Protein AF-A5PAU7-F1 (afdb_monomer)

Foldseek 3Di:
DECEAEEEEEEEAAEYEDAHYAYEYEHEHDCAAHEAEDHAYAYEAEYADCNRYDYYYDPHYNYHHDYPPPDDDDDDPPPPPPPDD

Sequence (85 aa):
MFGGAGNDTLYGHDAIYGEEGDDTLFVEQSYYTGTISGGDGNDRIVIRSTRGVSSIFGKDGADVIRGNTGSETGRRAVHRNNCGS

Structure (mmCIF, N/CA/C/O backbone):
data_AF-A5PAU7-F1
#
_entry.id   AF-A5PAU7-F1
#
loop_
_atom_site.group_PDB
_atom_site.id
_atom_site.type_symbol
_atom_site.label_atom_id
_atom_site.label_alt_id
_atom_site.label_comp_id
_atom_site.label_asym_id
_atom_site.label_entity_id
_atom_site.label_seq_id
_atom_site.pdbx_PDB_ins_code
_atom_site.Cartn_x
_atom_site.Cartn_y
_atom_site.Cartn_z
_atom_site.occupancy
_atom_site.B_iso_or_equiv
_atom_site.auth_seq_id
_atom_site.auth_comp_id
_atom_site.auth_asym_id
_atom_site.auth_atom_id
_atom_site.pdbx_PDB_model_num
ATOM 1 N N . MET A 1 1 ? 1.053 9.171 -1.200 1.00 88.62 1 MET A N 1
ATOM 2 C CA . MET A 1 1 ? -0.386 9.432 -1.002 1.00 88.62 1 MET A CA 1
ATOM 3 C C . MET A 1 1 ? -0.783 8.826 0.329 1.00 88.62 1 MET A C 1
ATOM 5 O O . MET A 1 1 ? -0.256 7.764 0.633 1.00 88.62 1 MET A O 1
ATOM 9 N N . PHE A 1 2 ? -1.629 9.509 1.094 1.00 93.12 2 PHE A N 1
ATOM 10 C CA . PHE A 1 2 ? -2.074 9.107 2.431 1.00 93.12 2 PHE A CA 1
ATOM 11 C C . PHE A 1 2 ? -3.610 9.108 2.443 1.00 93.12 2 PHE A C 1
ATOM 13 O O . PHE A 1 2 ? -4.177 10.034 1.853 1.00 93.12 2 PHE A O 1
ATOM 20 N N . GLY A 1 3 ? -4.242 8.078 3.013 1.00 93.88 3 GLY A N 1
ATOM 21 C CA . GLY A 1 3 ? -5.699 7.983 3.192 1.00 93.88 3 GLY A CA 1
ATOM 22 C C . GLY A 1 3 ? -6.152 8.814 4.381 1.00 93.88 3 GLY A C 1
ATOM 23 O O . GLY A 1 3 ? -6.893 9.785 4.215 1.00 93.88 3 GLY A O 1
ATOM 24 N N . GLY A 1 4 ? -5.540 8.552 5.533 1.00 95.56 4 GLY A N 1
ATOM 25 C CA . GLY A 1 4 ? -5.847 9.236 6.779 1.00 95.56 4 GLY A CA 1
ATOM 26 C C . GLY A 1 4 ? -6.592 8.307 7.723 1.00 95.56 4 GLY A C 1
ATOM 27 O O . GLY A 1 4 ? -6.328 7.114 7.776 1.00 95.56 4 GLY A O 1
ATOM 28 N N . ALA A 1 5 ? -7.491 8.874 8.523 1.00 96.12 5 ALA A N 1
ATOM 29 C CA . ALA A 1 5 ? -8.365 8.079 9.370 1.00 96.12 5 ALA A CA 1
ATOM 30 C C . ALA A 1 5 ? -9.669 7.747 8.636 1.00 96.12 5 ALA A C 1
ATOM 32 O O . ALA A 1 5 ? -10.311 8.639 8.073 1.00 96.12 5 ALA A O 1
ATOM 33 N N . GLY A 1 6 ? -10.122 6.505 8.774 1.00 97.00 6 GLY A N 1
ATOM 34 C CA . GLY A 1 6 ? -11.331 5.983 8.151 1.00 97.00 6 GLY A CA 1
ATOM 35 C C . GLY A 1 6 ? -11.016 4.976 7.050 1.00 97.00 6 GLY A C 1
ATOM 36 O O . GLY A 1 6 ? -9.875 4.713 6.728 1.00 97.00 6 GLY A O 1
ATOM 37 N N . ASN A 1 7 ? -12.064 4.382 6.482 1.00 98.12 7 ASN A N 1
ATOM 38 C CA . ASN A 1 7 ? -11.901 3.360 5.453 1.00 98.12 7 ASN A CA 1
ATOM 39 C C . ASN A 1 7 ? -11.782 4.030 4.080 1.00 98.12 7 ASN A C 1
ATOM 41 O O . ASN A 1 7 ? -12.795 4.446 3.499 1.00 98.12 7 ASN A O 1
ATOM 45 N N . ASP A 1 8 ? -10.569 4.109 3.551 1.00 98.19 8 ASP A N 1
ATOM 46 C CA . ASP A 1 8 ? -10.266 4.817 2.319 1.00 98.19 8 ASP A CA 1
ATOM 47 C C . ASP A 1 8 ? -10.169 3.895 1.102 1.00 98.19 8 ASP A C 1
ATOM 49 O O . ASP A 1 8 ? -9.885 2.698 1.159 1.00 98.19 8 ASP A O 1
ATOM 53 N N . THR A 1 9 ? -10.412 4.474 -0.076 1.00 96.69 9 THR A N 1
ATOM 54 C CA . THR A 1 9 ? -10.106 3.820 -1.352 1.00 96.69 9 THR A CA 1
ATOM 55 C C . THR A 1 9 ? -9.091 4.648 -2.119 1.00 96.69 9 THR A C 1
ATOM 57 O O . THR A 1 9 ? -9.383 5.736 -2.614 1.00 96.69 9 THR A O 1
ATOM 60 N N . LEU A 1 10 ? -7.894 4.092 -2.251 1.00 94.06 10 LEU A N 1
ATOM 61 C CA . LEU A 1 10 ? -6.710 4.775 -2.745 1.00 94.06 10 LEU A CA 1
ATOM 62 C C . LEU A 1 10 ? -6.288 4.193 -4.093 1.00 94.06 10 LEU A C 1
ATOM 64 O O . LEU A 1 10 ? -6.127 2.984 -4.231 1.00 94.06 10 LEU A O 1
ATOM 68 N N . TYR A 1 11 ? -6.047 5.056 -5.078 1.00 91.3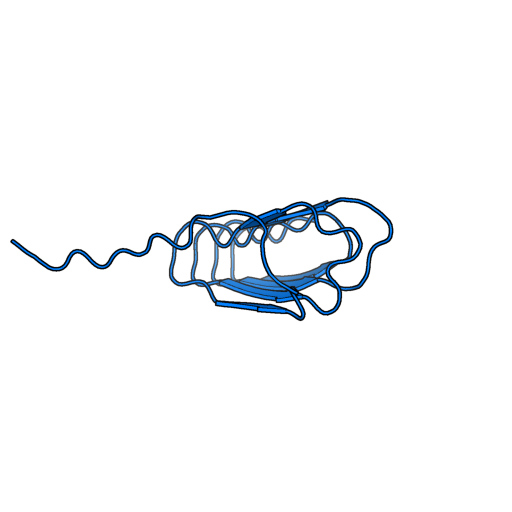8 11 TYR A N 1
ATOM 69 C CA . TYR A 1 11 ? -5.471 4.682 -6.371 1.00 91.38 11 TYR A CA 1
ATOM 70 C C . TYR A 1 11 ? -4.134 5.391 -6.554 1.00 91.38 11 TYR A C 1
ATOM 72 O O . TYR A 1 11 ? -4.071 6.619 -6.502 1.00 91.38 11 TYR A O 1
ATOM 80 N N . GLY A 1 12 ? -3.058 4.640 -6.768 1.00 85.69 12 GLY A N 1
ATOM 81 C CA . GLY A 1 12 ? -1.741 5.242 -6.941 1.00 85.69 12 GLY A CA 1
ATOM 82 C C . GLY A 1 12 ? -0.740 4.345 -7.651 1.00 85.69 12 GLY A C 1
ATOM 83 O O . GLY A 1 12 ? -0.984 3.169 -7.907 1.00 85.69 12 GLY A O 1
ATOM 84 N N . HIS A 1 13 ? 0.401 4.945 -7.976 1.00 78.62 13 HIS A N 1
ATOM 85 C CA . HIS A 1 13 ? 1.469 4.308 -8.747 1.00 78.62 13 HIS A CA 1
ATOM 86 C C . HIS A 1 13 ? 2.725 4.075 -7.891 1.00 78.62 13 HIS A C 1
ATOM 88 O O . HIS A 1 13 ? 3.349 3.027 -7.996 1.00 78.62 13 HIS A O 1
ATOM 94 N N . ASP A 1 14 ? 3.063 5.023 -7.010 1.00 79.75 14 ASP A N 1
ATOM 95 C CA . ASP A 1 14 ? 4.322 5.018 -6.255 1.00 79.75 14 ASP A CA 1
ATOM 96 C C . ASP A 1 14 ? 4.119 4.653 -4.781 1.00 79.75 14 ASP A C 1
ATOM 98 O O . ASP A 1 14 ? 3.958 3.490 -4.433 1.00 79.75 14 ASP A O 1
ATOM 102 N N . ALA A 1 15 ? 4.163 5.650 -3.891 1.00 87.50 15 ALA A N 1
ATOM 103 C CA . ALA A 1 15 ? 4.000 5.462 -2.462 1.00 87.50 15 ALA A CA 1
ATOM 104 C C . ALA A 1 15 ? 2.549 5.713 -2.039 1.00 87.50 15 ALA A C 1
ATOM 106 O O . ALA A 1 15 ? 2.011 6.808 -2.259 1.00 87.50 15 ALA A O 1
ATOM 107 N N . ILE A 1 16 ? 1.937 4.720 -1.398 1.00 91.00 16 ILE A N 1
ATOM 108 C CA . ILE A 1 16 ? 0.563 4.767 -0.888 1.00 91.00 16 ILE A CA 1
ATOM 109 C C . ILE A 1 16 ? 0.572 4.279 0.557 1.00 91.00 16 ILE A C 1
ATOM 111 O O . ILE A 1 16 ? 1.175 3.249 0.851 1.00 91.00 16 ILE A O 1
ATOM 115 N N . TYR A 1 17 ? -0.100 5.017 1.429 1.00 94.75 17 TYR A N 1
ATOM 116 C CA . TYR A 1 17 ? -0.302 4.698 2.835 1.00 94.75 17 TYR A CA 1
ATOM 117 C C . TYR A 1 17 ? -1.803 4.822 3.112 1.00 94.75 17 TYR A C 1
ATOM 119 O O . TYR A 1 17 ? -2.359 5.879 2.818 1.00 94.75 17 TYR A O 1
ATOM 127 N N . GLY A 1 18 ? -2.448 3.755 3.577 1.00 95.62 18 GLY A N 1
ATOM 128 C CA . GLY A 1 18 ? -3.849 3.782 4.006 1.00 95.62 18 GLY A CA 1
ATOM 129 C C . GLY A 1 18 ? -4.015 4.557 5.315 1.00 95.62 18 GLY A C 1
ATOM 130 O O . GLY A 1 18 ? -4.666 5.593 5.323 1.00 95.62 18 GLY A O 1
ATOM 131 N N . GLU A 1 19 ? -3.173 4.220 6.296 1.00 97.25 19 GLU A N 1
ATOM 132 C CA . GLU A 1 19 ? -3.134 4.782 7.657 1.00 97.25 19 GLU A CA 1
ATOM 133 C C . GLU A 1 19 ? -4.107 4.096 8.628 1.00 97.25 19 GLU A C 1
ATOM 135 O O . GLU A 1 19 ? -3.863 2.934 8.920 1.00 97.25 19 GLU A O 1
ATOM 140 N N . GLU A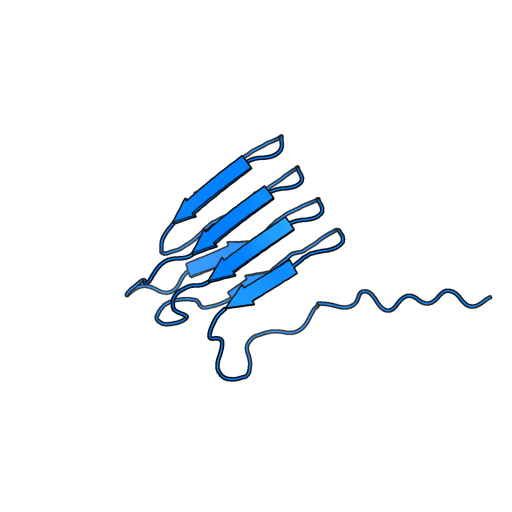 1 20 ? -5.088 4.764 9.231 1.00 97.56 20 GLU A N 1
ATOM 141 C CA . GLU A 1 20 ? -6.002 4.111 10.186 1.00 97.56 20 GLU A CA 1
ATOM 142 C C . GLU A 1 20 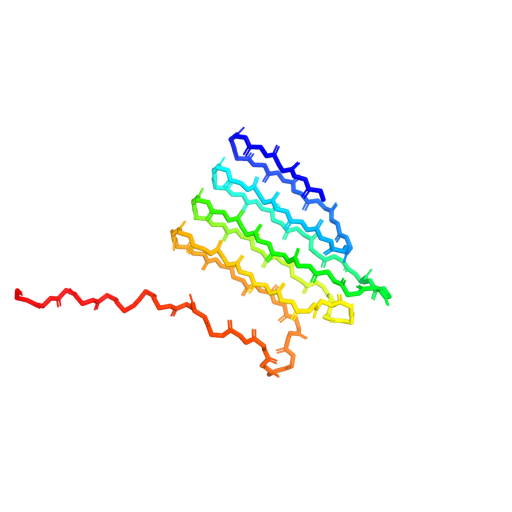? -7.321 3.760 9.493 1.00 97.56 20 GLU A C 1
ATOM 144 O O . GLU A 1 20 ? -8.060 4.668 9.130 1.00 97.56 20 GLU A O 1
ATOM 149 N N . GLY A 1 21 ? -7.704 2.487 9.443 1.00 97.56 21 GLY A N 1
ATOM 150 C CA . GLY A 1 21 ? -8.983 2.048 8.887 1.00 97.56 21 GLY A CA 1
ATOM 151 C C . GLY A 1 21 ? -8.857 0.791 8.036 1.00 97.56 21 GLY A C 1
ATOM 152 O O . GLY A 1 21 ? -7.769 0.312 7.759 1.00 97.56 21 GLY A O 1
ATOM 153 N N . ASP A 1 22 ? -9.995 0.221 7.633 1.00 98.00 22 ASP A N 1
ATOM 154 C CA . ASP A 1 22 ? -9.998 -0.898 6.685 1.00 98.00 22 ASP A CA 1
ATOM 155 C C . ASP A 1 22 ? -9.913 -0.341 5.249 1.00 98.00 22 ASP A C 1
ATOM 157 O O . ASP A 1 22 ? -10.940 -0.011 4.635 1.00 98.00 22 ASP A O 1
ATOM 161 N N . ASP A 1 23 ? -8.705 -0.241 4.697 1.00 97.94 23 ASP A N 1
ATOM 162 C CA . ASP A 1 23 ? -8.454 0.458 3.438 1.00 97.94 23 ASP A CA 1
ATOM 163 C C . ASP A 1 23 ? -8.456 -0.455 2.208 1.00 97.94 23 ASP A C 1
ATOM 165 O O . ASP A 1 23 ? -8.175 -1.655 2.243 1.00 97.94 23 ASP A O 1
ATOM 169 N N . THR A 1 24 ? -8.735 0.124 1.039 1.00 95.88 24 THR A N 1
ATOM 170 C CA . THR A 1 24 ? -8.548 -0.539 -0.258 1.00 95.88 24 THR A CA 1
ATOM 171 C C . THR A 1 24 ? -7.569 0.232 -1.135 1.00 95.88 24 THR A C 1
ATOM 173 O O . THR A 1 24 ? -7.868 1.315 -1.636 1.00 95.88 24 THR A O 1
ATOM 176 N N . LEU A 1 25 ? -6.405 -0.364 -1.390 1.00 93.12 25 LEU A N 1
ATOM 177 C CA . LEU A 1 25 ? -5.315 0.242 -2.148 1.00 93.12 25 LEU A CA 1
ATOM 178 C C . LEU A 1 25 ? -5.186 -0.425 -3.518 1.00 93.12 25 LEU A C 1
ATOM 180 O O . LEU A 1 25 ? -4.874 -1.610 -3.625 1.00 93.12 25 LEU A O 1
ATOM 184 N N . PHE A 1 26 ? -5.354 0.349 -4.583 1.00 91.12 26 PHE A 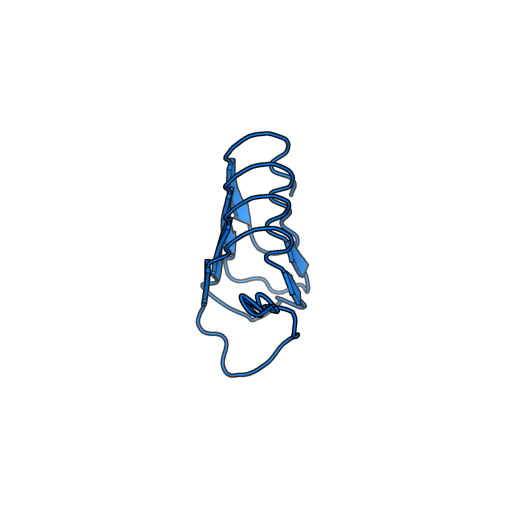N 1
ATOM 185 C CA . PHE A 1 26 ? -5.092 -0.059 -5.957 1.00 91.12 26 PHE A CA 1
ATOM 186 C C . PHE A 1 26 ? -3.760 0.519 -6.428 1.00 91.12 26 PHE A C 1
ATOM 188 O O . PHE A 1 26 ? -3.618 1.725 -6.632 1.00 91.12 26 PHE A O 1
ATOM 195 N N . VAL A 1 27 ? -2.793 -0.373 -6.624 1.00 85.38 27 VAL A N 1
ATOM 196 C CA . VAL A 1 27 ? -1.446 -0.049 -7.090 1.00 85.38 27 VAL A CA 1
ATOM 197 C C . VAL A 1 27 ? -1.354 -0.370 -8.576 1.00 85.38 27 VAL A C 1
ATOM 199 O O . VAL A 1 27 ? -1.386 -1.535 -8.995 1.00 85.38 27 VAL A O 1
ATOM 202 N N . GLU A 1 28 ? -1.280 0.675 -9.387 1.00 82.19 28 GLU A N 1
ATOM 203 C CA . GLU A 1 28 ? -1.087 0.567 -10.828 1.00 82.19 28 GLU A CA 1
ATOM 204 C C . GLU A 1 28 ? 0.401 0.597 -11.202 1.00 82.19 28 GLU A C 1
ATOM 206 O O . GLU A 1 28 ? 1.278 0.716 -10.353 1.00 82.19 28 GLU A O 1
ATOM 211 N N . GLN A 1 29 ? 0.707 0.428 -12.492 1.00 73.25 29 GLN A N 1
ATOM 212 C CA . GLN A 1 29 ? 2.089 0.420 -12.967 1.00 73.25 29 GLN A CA 1
ATOM 213 C C . GLN A 1 29 ? 2.792 1.733 -12.624 1.00 73.25 29 GLN A C 1
ATOM 215 O O . GLN A 1 29 ? 2.284 2.804 -12.959 1.00 73.25 29 GLN A O 1
ATOM 220 N N . SER A 1 30 ? 3.995 1.624 -12.061 1.00 66.50 30 SER A N 1
ATOM 221 C CA . SER A 1 30 ? 4.930 2.736 -11.976 1.00 66.50 30 SER A CA 1
ATOM 222 C C . SER A 1 30 ? 6.259 2.435 -12.664 1.00 66.50 30 SER A C 1
ATOM 224 O O . SER A 1 30 ? 6.643 1.291 -12.911 1.00 66.50 30 SER A O 1
ATOM 226 N N . TYR A 1 31 ? 6.953 3.504 -13.029 1.00 65.31 31 TYR A N 1
ATOM 227 C CA . TYR A 1 31 ? 8.348 3.479 -13.450 1.00 65.31 31 TYR A CA 1
ATOM 228 C C . TYR A 1 31 ? 9.302 3.768 -12.282 1.00 65.31 31 TYR A C 1
ATOM 230 O O . TYR A 1 31 ? 10.503 3.535 -12.413 1.00 65.31 31 TYR A O 1
ATOM 238 N N . TYR A 1 32 ? 8.777 4.248 -11.153 1.00 65.31 32 TYR A N 1
ATOM 239 C CA . TYR A 1 32 ? 9.530 4.639 -9.969 1.00 65.31 32 TYR A CA 1
ATOM 240 C C . TYR A 1 32 ? 9.243 3.703 -8.809 1.00 65.31 32 TYR A C 1
ATOM 242 O O . TYR A 1 32 ? 8.148 3.176 -8.686 1.00 65.31 32 TYR A O 1
ATOM 250 N N . THR A 1 33 ? 10.259 3.511 -7.971 1.00 67.12 33 THR A N 1
ATOM 251 C CA . THR A 1 33 ? 10.226 2.687 -6.764 1.00 67.12 33 THR A CA 1
ATOM 252 C C . THR A 1 33 ? 9.437 3.350 -5.636 1.00 67.12 33 THR A C 1
ATOM 254 O O . THR A 1 33 ? 9.876 4.385 -5.132 1.00 67.12 33 THR A O 1
ATOM 257 N N . GLY A 1 34 ? 8.331 2.744 -5.198 1.00 75.06 34 GLY A N 1
ATOM 258 C CA . GLY A 1 34 ? 7.504 3.224 -4.082 1.00 75.06 34 GLY A CA 1
ATOM 259 C C . GLY A 1 34 ? 7.244 2.185 -2.983 1.00 75.06 34 GLY A C 1
ATOM 260 O O . GLY A 1 34 ? 7.414 0.980 -3.191 1.00 75.06 34 GLY A O 1
ATOM 261 N N . THR A 1 35 ? 6.843 2.670 -1.802 1.00 85.38 35 THR A N 1
ATOM 262 C CA . THR A 1 35 ? 6.389 1.845 -0.667 1.00 85.38 35 THR A CA 1
ATOM 263 C C . THR A 1 35 ? 4.872 1.875 -0.580 1.00 85.38 35 THR A C 1
ATOM 265 O O . THR A 1 35 ? 4.280 2.951 -0.519 1.00 85.38 35 THR A O 1
ATOM 268 N N . ILE A 1 36 ? 4.262 0.699 -0.499 1.00 88.38 36 ILE A N 1
ATOM 269 C CA . ILE A 1 36 ? 2.830 0.533 -0.269 1.00 88.38 36 ILE A CA 1
ATOM 270 C C . ILE A 1 36 ? 2.624 0.046 1.165 1.00 88.38 36 ILE A C 1
ATOM 272 O O . ILE A 1 36 ? 3.267 -0.916 1.583 1.00 88.38 36 ILE A O 1
ATOM 276 N N . SER A 1 37 ? 1.747 0.701 1.914 1.00 92.31 37 SER A N 1
ATOM 277 C CA . SER A 1 37 ? 1.370 0.336 3.278 1.00 92.31 37 SER A CA 1
ATOM 278 C C . SER A 1 37 ? -0.143 0.406 3.413 1.00 92.31 37 SER A C 1
ATOM 280 O O . SER A 1 37 ? -0.700 1.451 3.097 1.00 92.31 37 SER A O 1
ATOM 282 N N . GLY A 1 38 ? -0.764 -0.654 3.923 1.00 92.06 38 GLY A N 1
ATOM 283 C CA . GLY A 1 38 ? -2.141 -0.635 4.411 1.00 92.06 38 GLY A CA 1
ATOM 284 C C . GLY A 1 38 ? -2.227 0.280 5.628 1.00 92.06 38 GLY A C 1
ATOM 285 O O . GLY A 1 38 ? -2.445 1.473 5.469 1.00 92.06 38 GLY A O 1
ATOM 286 N N . GLY A 1 39 ? -1.761 -0.181 6.781 1.00 95.25 39 GLY A N 1
ATOM 287 C CA . GLY A 1 39 ? -1.850 0.610 8.000 1.00 95.25 39 GLY A CA 1
ATOM 288 C C . GLY A 1 39 ? -2.403 -0.216 9.145 1.00 95.25 39 GLY A C 1
ATOM 289 O O . GLY A 1 39 ? -2.087 -1.396 9.264 1.00 95.25 39 GLY A O 1
ATOM 290 N N . ASP A 1 40 ? -3.160 0.427 10.015 1.00 96.38 40 ASP A N 1
ATOM 291 C CA . ASP A 1 40 ? -3.897 -0.257 11.065 1.00 96.38 40 ASP A CA 1
ATOM 292 C C . ASP A 1 40 ? -5.294 -0.571 10.523 1.00 96.38 40 ASP A C 1
ATOM 294 O O . ASP A 1 40 ? -6.051 0.350 10.240 1.00 96.38 40 ASP A O 1
ATOM 298 N N . GLY A 1 41 ? -5.668 -1.845 10.433 1.00 95.69 41 GLY A N 1
ATOM 299 C CA . GLY A 1 41 ? -6.953 -2.268 9.881 1.00 95.69 41 GLY A CA 1
ATOM 300 C C . GLY A 1 41 ? -6.836 -3.514 9.011 1.00 95.69 41 GLY A C 1
ATOM 301 O O . GLY A 1 41 ? -5.783 -4.122 8.867 1.00 95.69 41 GLY A O 1
ATOM 302 N N . ASN A 1 42 ? -7.957 -3.984 8.477 1.00 95.94 42 ASN A N 1
ATOM 303 C CA . ASN A 1 42 ? -7.985 -5.142 7.588 1.00 95.94 42 ASN A CA 1
ATOM 304 C C . ASN A 1 42 ? -7.938 -4.669 6.138 1.00 95.94 42 ASN A C 1
ATOM 306 O O . ASN A 1 42 ? -8.976 -4.482 5.493 1.00 95.94 42 ASN A O 1
ATOM 310 N N . ASP A 1 43 ? -6.728 -4.521 5.610 1.00 95.94 43 ASP A N 1
ATOM 311 C CA . ASP A 1 43 ? -6.541 -3.832 4.342 1.00 95.94 43 ASP A CA 1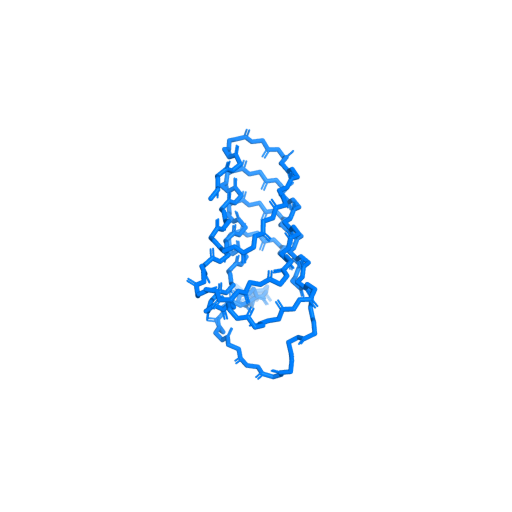
ATOM 312 C C . ASP A 1 43 ? -6.626 -4.755 3.130 1.00 95.94 43 ASP A C 1
ATOM 314 O O . ASP A 1 43 ? -6.243 -5.932 3.137 1.00 95.94 43 ASP A O 1
ATOM 318 N N . ARG A 1 44 ? -7.068 -4.194 2.005 1.00 94.06 44 ARG A N 1
ATOM 319 C CA . ARG A 1 44 ? -7.073 -4.858 0.703 1.00 94.06 44 ARG A CA 1
ATOM 320 C C . ARG A 1 44 ? -6.158 -4.140 -0.275 1.00 94.06 44 ARG A C 1
ATOM 322 O O . ARG A 1 44 ? -6.520 -3.128 -0.867 1.00 94.06 44 ARG A O 1
ATOM 329 N N . ILE A 1 45 ? -5.015 -4.745 -0.565 1.00 90.44 45 ILE A N 1
ATOM 330 C CA . ILE A 1 45 ? -4.012 -4.189 -1.475 1.00 90.44 45 ILE A CA 1
ATOM 331 C C . ILE A 1 45 ? -4.026 -4.971 -2.793 1.00 90.44 45 ILE A C 1
ATOM 333 O O . ILE A 1 45 ? -3.732 -6.166 -2.834 1.00 90.44 45 ILE A O 1
ATOM 337 N N . VAL A 1 46 ? -4.359 -4.305 -3.898 1.00 89.44 46 VAL A N 1
ATOM 338 C CA . VAL A 1 46 ? -4.438 -4.886 -5.243 1.00 89.44 46 VAL A CA 1
ATOM 339 C C . VAL A 1 46 ? -3.369 -4.276 -6.143 1.00 89.44 46 VAL A C 1
ATOM 341 O O . VAL A 1 46 ? -3.440 -3.103 -6.492 1.00 89.44 46 VAL A O 1
ATOM 344 N N . ILE A 1 47 ? -2.411 -5.088 -6.585 1.00 82.75 47 ILE A N 1
ATOM 345 C CA . ILE A 1 47 ? -1.277 -4.656 -7.408 1.00 82.75 47 ILE A CA 1
ATOM 346 C C . ILE A 1 47 ? -1.437 -5.184 -8.832 1.00 82.75 47 ILE A C 1
ATOM 348 O O . ILE A 1 47 ? -1.373 -6.392 -9.083 1.00 82.75 47 ILE A O 1
ATOM 352 N N . ARG A 1 48 ? -1.620 -4.272 -9.791 1.00 80.12 48 ARG A N 1
ATOM 353 C CA . ARG A 1 48 ? -1.748 -4.618 -11.216 1.00 80.12 48 ARG A CA 1
ATOM 354 C C . ARG A 1 48 ? -0.397 -4.860 -11.892 1.00 80.12 48 ARG A C 1
ATOM 356 O O . ARG A 1 48 ? -0.324 -5.670 -12.811 1.00 80.12 48 ARG A O 1
ATOM 363 N N . SER A 1 49 ? 0.668 -4.202 -11.431 1.00 72.19 49 SER A N 1
ATOM 364 C CA . SER A 1 49 ? 2.040 -4.386 -11.918 1.00 72.19 49 SER A CA 1
ATOM 365 C C . SER A 1 49 ? 3.035 -4.134 -10.790 1.00 72.19 49 SER A C 1
ATOM 367 O O . SER A 1 49 ? 2.880 -3.183 -10.036 1.00 72.19 49 SER A O 1
ATOM 369 N N . THR A 1 50 ? 4.058 -4.978 -10.678 1.00 63.84 50 THR A N 1
ATOM 370 C CA . THR A 1 50 ? 5.128 -4.833 -9.676 1.00 63.84 50 THR A CA 1
ATOM 371 C C . THR A 1 50 ? 6.334 -4.060 -10.188 1.00 63.84 50 THR A C 1
ATOM 373 O O . THR A 1 50 ? 7.275 -3.819 -9.432 1.00 63.84 50 THR A O 1
ATOM 376 N N . ARG A 1 51 ? 6.345 -3.664 -11.468 1.00 65.62 51 ARG A N 1
ATOM 377 C CA . ARG A 1 51 ? 7.396 -2.780 -11.978 1.00 65.62 51 ARG A CA 1
ATOM 378 C C . ARG A 1 51 ? 7.301 -1.470 -11.192 1.00 65.62 51 ARG A C 1
ATOM 380 O O . ARG A 1 51 ? 6.245 -0.851 -11.196 1.00 65.62 51 ARG A O 1
ATOM 387 N N . GLY A 1 52 ? 8.366 -1.126 -10.468 1.00 63.41 52 GLY A N 1
ATOM 388 C CA . GLY A 1 52 ? 8.405 0.062 -9.611 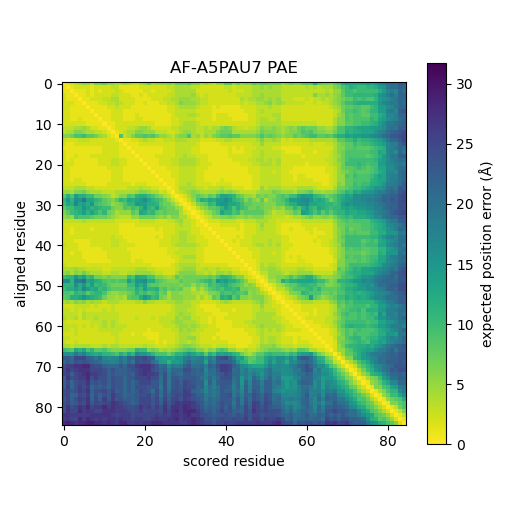1.00 63.41 52 GLY A CA 1
ATOM 389 C C . GLY A 1 52 ? 7.864 -0.119 -8.184 1.00 63.41 52 GLY A C 1
ATOM 390 O O . GLY A 1 52 ? 7.865 0.829 -7.417 1.00 63.41 52 GLY A O 1
ATOM 391 N N . VAL A 1 53 ? 7.447 -1.303 -7.737 1.00 66.94 53 VAL A N 1
ATOM 392 C CA . VAL A 1 53 ? 7.086 -1.464 -6.313 1.00 66.94 53 VAL A CA 1
ATOM 393 C C . VAL A 1 53 ? 8.274 -2.034 -5.548 1.00 66.94 53 VAL A C 1
ATOM 395 O O . VAL A 1 53 ? 8.716 -3.145 -5.834 1.00 66.94 53 VAL A O 1
ATOM 398 N N . SER A 1 54 ? 8.798 -1.275 -4.581 1.00 69.00 54 SER A N 1
ATOM 399 C CA . SER A 1 54 ? 9.929 -1.725 -3.756 1.00 69.00 54 SER A CA 1
ATOM 400 C C . SER A 1 54 ? 9.485 -2.633 -2.621 1.00 69.00 54 SER A C 1
ATOM 402 O O . SER A 1 54 ? 10.103 -3.669 -2.380 1.00 69.00 54 SER A O 1
ATOM 404 N N . SER A 1 55 ? 8.415 -2.238 -1.929 1.00 80.50 55 SER A N 1
ATOM 405 C CA . SER A 1 55 ? 7.932 -2.915 -0.727 1.00 80.50 55 SER A CA 1
ATOM 406 C C . SER A 1 55 ? 6.425 -2.750 -0.591 1.00 80.50 55 SER A C 1
ATOM 408 O O . SER A 1 55 ? 5.896 -1.670 -0.857 1.00 80.50 55 SER A O 1
ATOM 410 N N . ILE A 1 56 ? 5.751 -3.803 -0.132 1.00 84.12 56 ILE A N 1
ATOM 411 C CA . ILE A 1 56 ? 4.325 -3.784 0.205 1.00 84.12 56 ILE A CA 1
ATOM 412 C C . ILE A 1 56 ? 4.162 -4.321 1.622 1.00 84.12 56 ILE A C 1
ATOM 414 O O . ILE A 1 56 ? 4.669 -5.398 1.941 1.00 84.12 56 ILE A O 1
ATOM 418 N N . PHE A 1 57 ? 3.432 -3.584 2.448 1.00 87.69 57 PHE A N 1
ATOM 419 C CA . PHE A 1 57 ? 3.121 -3.932 3.826 1.00 87.69 57 PHE A CA 1
ATOM 420 C C . PHE A 1 57 ? 1.611 -3.853 4.034 1.00 87.69 57 PHE A C 1
ATOM 422 O O . PHE A 1 57 ? 0.998 -2.873 3.629 1.00 87.69 57 PHE A O 1
ATOM 429 N N . GLY A 1 58 ? 1.029 -4.875 4.658 1.00 85.56 58 GLY A N 1
ATOM 430 C CA . GLY A 1 58 ? -0.315 -4.773 5.229 1.00 85.56 58 GLY A CA 1
ATOM 431 C C . GLY A 1 58 ? -0.263 -3.977 6.535 1.00 85.56 58 GLY A C 1
ATOM 432 O O . GLY A 1 58 ? -0.724 -2.851 6.558 1.00 85.56 58 GLY A O 1
ATOM 433 N N . LYS A 1 59 ? 0.583 -4.453 7.465 1.00 92.19 59 LYS A N 1
ATOM 434 C CA . LYS A 1 59 ? 0.821 -3.978 8.843 1.00 92.19 59 LYS A CA 1
ATOM 435 C C . LYS A 1 59 ? -0.150 -4.639 9.827 1.00 92.19 59 LYS A C 1
ATOM 437 O O . LYS A 1 59 ? -0.071 -5.864 9.934 1.00 92.19 59 LYS A O 1
ATOM 442 N N . ASP A 1 60 ? -0.901 -3.886 10.622 1.00 93.19 60 ASP A N 1
ATOM 443 C CA . ASP A 1 60 ? -1.652 -4.422 11.754 1.00 93.19 60 ASP A CA 1
ATOM 444 C C . ASP A 1 60 ? -3.063 -4.775 11.303 1.00 93.19 60 ASP A C 1
ATOM 446 O O . ASP A 1 60 ? -3.803 -3.901 10.896 1.00 93.19 60 ASP A O 1
ATOM 450 N N . GLY A 1 61 ? -3.461 -6.039 11.447 1.00 92.06 61 GLY A N 1
ATOM 451 C CA . GLY A 1 61 ? -4.785 -6.512 11.047 1.00 92.06 61 GLY A CA 1
ATOM 452 C C . GLY A 1 61 ? -4.720 -7.721 10.122 1.00 92.06 61 GLY A C 1
ATOM 453 O O . GLY A 1 61 ? -3.686 -8.387 9.996 1.00 92.06 61 GLY A O 1
ATOM 454 N N . ALA A 1 62 ? -5.868 -8.093 9.559 1.00 91.62 62 ALA A N 1
ATOM 455 C CA . ALA A 1 62 ? -5.993 -9.222 8.647 1.00 91.62 62 ALA A CA 1
ATOM 456 C C . ALA A 1 62 ? -6.010 -8.743 7.189 1.00 91.62 62 ALA A C 1
ATOM 458 O O . ALA A 1 62 ? -7.068 -8.566 6.585 1.00 91.62 62 ALA A O 1
ATOM 459 N N . ASP A 1 63 ? -4.819 -8.602 6.615 1.00 91.00 63 ASP A N 1
ATOM 460 C CA . ASP A 1 63 ? -4.651 -8.026 5.281 1.00 91.00 63 ASP A CA 1
ATOM 461 C C . ASP A 1 63 ? -4.789 -9.033 4.137 1.00 91.00 63 ASP A C 1
ATOM 463 O O . ASP A 1 63 ? -4.400 -10.206 4.218 1.00 91.00 63 ASP A O 1
ATOM 467 N N . VAL A 1 64 ? -5.243 -8.530 2.991 1.00 90.81 64 VAL A N 1
ATOM 468 C CA . VAL A 1 64 ? -5.285 -9.250 1.719 1.00 90.81 64 VAL A CA 1
ATOM 469 C C . VAL A 1 64 ? -4.482 -8.495 0.670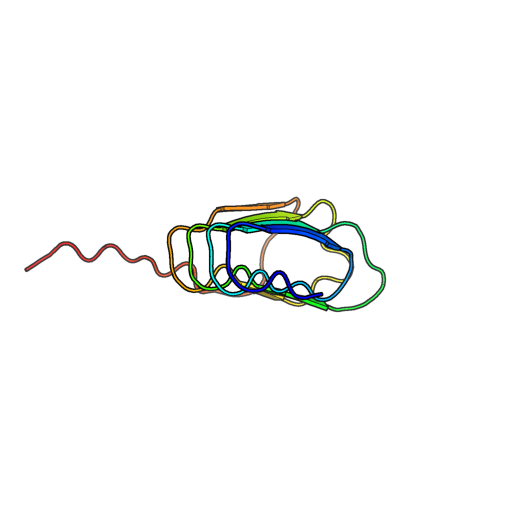 1.00 90.81 64 VAL A C 1
ATOM 471 O O . VAL A 1 64 ? -4.929 -7.492 0.119 1.00 90.81 64 VAL A O 1
ATOM 474 N N . ILE A 1 65 ? -3.327 -9.048 0.301 1.00 87.38 65 ILE A N 1
ATOM 475 C CA . ILE A 1 65 ? -2.470 -8.511 -0.761 1.00 87.38 65 ILE A CA 1
ATOM 476 C C . ILE A 1 65 ? -2.585 -9.406 -1.998 1.00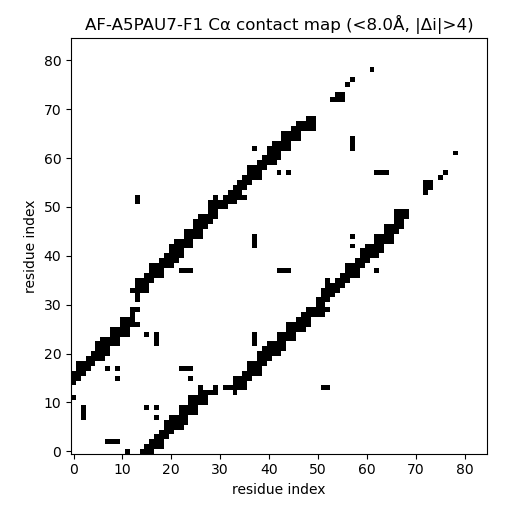 87.38 65 ILE A C 1
ATOM 478 O O . ILE A 1 65 ? -2.288 -10.601 -1.948 1.00 87.38 65 ILE A O 1
ATOM 482 N N . ARG A 1 66 ? -3.016 -8.843 -3.131 1.00 85.12 66 ARG A N 1
ATOM 483 C CA . ARG A 1 66 ? -3.219 -9.569 -4.391 1.00 85.12 66 ARG A CA 1
ATOM 484 C C . ARG A 1 66 ? -2.546 -8.853 -5.553 1.00 85.12 66 ARG A C 1
ATOM 486 O O . ARG A 1 66 ? -2.951 -7.760 -5.924 1.00 85.12 66 ARG A O 1
ATOM 493 N N . GLY A 1 67 ? -1.594 -9.507 -6.209 1.00 75.56 67 GLY A N 1
ATOM 494 C CA . GLY A 1 67 ? -0.986 -8.984 -7.428 1.00 75.56 67 GLY A CA 1
ATOM 495 C C . GLY A 1 67 ? -0.264 -10.042 -8.239 1.00 75.56 67 GLY A C 1
ATOM 496 O O . GLY A 1 67 ? -0.079 -11.168 -7.780 1.00 75.56 67 GLY A O 1
ATOM 497 N N . ASN A 1 68 ? 0.164 -9.674 -9.448 1.00 62.47 68 ASN A N 1
ATOM 498 C CA . ASN A 1 68 ? 1.028 -10.515 -10.282 1.00 62.47 68 ASN A CA 1
ATOM 499 C C . ASN A 1 68 ? 2.488 -10.410 -9.799 1.00 62.47 68 ASN A C 1
ATOM 501 O O . ASN A 1 68 ? 3.406 -10.075 -10.546 1.00 62.47 68 ASN A O 1
ATOM 505 N N . THR A 1 69 ? 2.680 -10.604 -8.494 1.00 55.56 69 THR A N 1
ATOM 506 C CA . THR A 1 69 ? 3.985 -10.676 -7.851 1.00 55.56 69 THR A CA 1
ATOM 507 C C . THR A 1 69 ? 4.547 -12.047 -8.185 1.00 55.56 69 THR A C 1
ATOM 509 O O . THR A 1 69 ? 4.328 -13.016 -7.457 1.00 55.56 69 THR A O 1
ATOM 512 N N . GLY A 1 70 ? 5.226 -12.160 -9.327 1.00 46.25 70 GLY A N 1
ATOM 513 C CA . GLY A 1 70 ? 6.174 -13.250 -9.509 1.00 46.25 70 GLY A CA 1
ATOM 514 C C . GLY A 1 70 ? 7.123 -13.207 -8.316 1.00 46.25 70 GLY A C 1
ATOM 515 O O . GLY A 1 70 ? 7.838 -12.228 -8.183 1.00 46.25 70 GLY A O 1
ATOM 516 N N . SER A 1 71 ? 6.982 -14.188 -7.422 1.00 47.62 71 SER A N 1
ATOM 517 C CA . SER A 1 71 ? 7.812 -14.521 -6.260 1.00 47.62 71 SER A CA 1
ATOM 518 C C . SER A 1 71 ? 8.691 -13.397 -5.672 1.00 47.62 71 SER A C 1
ATOM 520 O O . SER A 1 71 ? 9.662 -12.979 -6.285 1.00 47.62 71 SER A O 1
ATOM 522 N N . GLU A 1 72 ? 8.423 -13.059 -4.405 1.00 53.31 72 GLU A N 1
ATOM 523 C CA . GLU A 1 72 ? 9.359 -12.446 -3.440 1.00 53.31 72 GLU A CA 1
ATOM 524 C C . GLU A 1 72 ? 9.566 -10.920 -3.467 1.00 53.31 72 GLU A C 1
ATOM 526 O O . GLU A 1 72 ? 10.454 -10.403 -4.130 1.00 53.31 72 GLU A O 1
ATOM 531 N N . THR A 1 73 ? 8.905 -10.233 -2.527 1.00 43.03 73 THR A N 1
ATOM 532 C CA . THR A 1 73 ? 9.567 -9.251 -1.647 1.00 43.03 73 THR A CA 1
ATOM 533 C C . THR A 1 73 ? 8.843 -9.166 -0.295 1.00 43.03 73 THR A C 1
ATOM 535 O O . THR A 1 73 ? 7.757 -8.616 -0.179 1.00 43.03 73 THR A O 1
ATOM 538 N N . GLY A 1 74 ? 9.478 -9.701 0.757 1.00 40.72 74 GLY A N 1
ATOM 539 C CA . GLY A 1 74 ? 9.472 -9.025 2.064 1.00 40.72 74 GLY A CA 1
ATOM 540 C C . GLY A 1 74 ? 8.404 -9.371 3.108 1.00 40.72 74 GLY A C 1
ATOM 541 O O . GLY A 1 74 ? 7.761 -8.484 3.643 1.00 40.72 74 GLY A O 1
ATOM 542 N N . ARG A 1 75 ? 8.302 -10.648 3.491 1.00 48.19 75 ARG A N 1
ATOM 543 C CA . ARG A 1 75 ? 8.221 -11.123 4.895 1.00 48.19 75 ARG A CA 1
ATOM 544 C C . ARG A 1 75 ? 7.722 -10.121 5.967 1.00 48.19 75 ARG A C 1
ATOM 546 O O . ARG A 1 75 ? 8.541 -9.535 6.670 1.00 48.19 75 ARG A O 1
ATOM 553 N N . ARG A 1 76 ? 6.406 -10.092 6.209 1.00 42.81 76 ARG A N 1
ATOM 554 C CA . ARG A 1 76 ? 5.773 -10.156 7.552 1.00 42.81 76 ARG A CA 1
ATOM 555 C C . ARG A 1 76 ? 4.240 -10.244 7.458 1.00 42.81 76 ARG A C 1
ATOM 557 O O . ARG A 1 76 ? 3.530 -9.530 8.137 1.00 42.81 76 ARG A O 1
ATOM 564 N N . ALA A 1 77 ? 3.715 -11.222 6.722 1.00 44.41 77 ALA A N 1
ATOM 565 C CA . ALA A 1 77 ? 2.441 -11.818 7.134 1.00 44.41 77 ALA A CA 1
ATOM 566 C C . ALA A 1 77 ? 2.747 -12.837 8.248 1.00 44.41 77 ALA A C 1
ATOM 568 O O . ALA A 1 77 ? 2.687 -14.046 8.040 1.00 44.41 77 ALA A O 1
ATOM 569 N N . VAL A 1 78 ? 3.208 -12.370 9.417 1.00 40.66 78 VAL A N 1
ATOM 570 C CA . VAL A 1 78 ? 3.231 -13.211 10.624 1.00 40.66 78 VAL A CA 1
ATOM 571 C C . VAL A 1 78 ? 1.970 -12.885 11.400 1.00 40.66 78 VAL A C 1
ATOM 573 O O . VAL A 1 78 ? 2.034 -12.305 12.473 1.00 40.66 78 VAL A O 1
ATOM 576 N N . HIS A 1 79 ? 0.830 -13.327 10.883 1.00 40.66 79 HIS A N 1
ATOM 577 C CA . HIS A 1 79 ? -0.224 -13.765 11.780 1.00 40.66 79 HIS A CA 1
ATOM 578 C C . HIS A 1 79 ? -0.025 -15.269 11.991 1.00 40.66 79 HIS A C 1
ATOM 580 O O . HIS A 1 79 ? -0.747 -16.118 11.471 1.00 40.66 79 HIS A O 1
ATOM 586 N N . ARG A 1 80 ? 1.043 -15.621 12.730 1.00 35.72 80 ARG A N 1
ATOM 587 C CA . ARG A 1 80 ? 1.045 -16.902 13.436 1.00 35.72 80 ARG A CA 1
ATOM 588 C C . A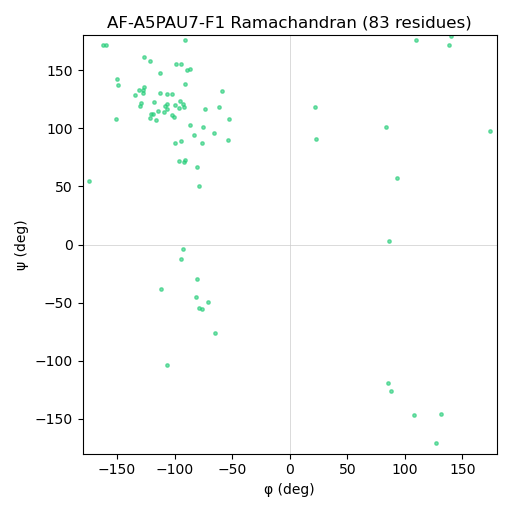RG A 1 80 ? -0.050 -16.762 14.484 1.00 35.72 80 ARG A C 1
ATOM 590 O O . ARG A 1 80 ? 0.200 -16.218 15.552 1.00 35.72 80 ARG A O 1
ATOM 597 N N . ASN A 1 81 ? -1.245 -17.245 14.153 1.00 36.59 81 ASN A N 1
ATOM 598 C CA . ASN A 1 81 ? -2.223 -17.672 15.140 1.00 36.59 81 ASN A CA 1
ATOM 599 C C . ASN A 1 81 ? -1.527 -18.687 16.053 1.00 36.59 81 ASN A C 1
ATOM 601 O O . ASN A 1 81 ? -1.509 -19.879 15.755 1.00 36.59 81 ASN A O 1
ATOM 605 N N . ASN A 1 82 ? -0.913 -18.223 17.139 1.00 36.47 82 ASN A N 1
ATOM 606 C CA . ASN A 1 82 ? -0.605 -19.082 18.267 1.00 36.47 82 ASN A CA 1
ATOM 607 C C . ASN A 1 82 ? -1.797 -18.997 19.220 1.00 36.47 82 ASN A C 1
ATOM 609 O O . ASN A 1 82 ? -1.752 -18.345 20.257 1.00 36.47 82 ASN A O 1
ATOM 613 N N . CYS A 1 83 ? -2.900 -19.624 18.811 1.00 48.94 83 CYS A N 1
ATOM 614 C CA . CYS A 1 83 ? -3.871 -20.130 19.766 1.00 48.94 83 CYS A CA 1
ATOM 615 C C . CYS A 1 83 ? -3.236 -21.395 20.359 1.00 48.94 83 CYS A C 1
ATOM 617 O O . CYS A 1 83 ? -3.161 -22.421 19.685 1.00 48.94 83 CYS A O 1
ATOM 619 N N . GLY A 1 84 ? -2.679 -21.296 21.566 1.00 41.09 84 GLY A N 1
ATOM 620 C CA . GLY A 1 84 ? -1.998 -22.416 22.209 1.00 41.09 84 GLY A CA 1
ATOM 621 C C . GLY A 1 84 ? -1.314 -22.030 23.516 1.00 41.09 84 GLY A C 1
ATOM 622 O O . GLY A 1 84 ? -0.184 -21.552 23.474 1.00 41.09 84 GLY A O 1
ATOM 623 N N . SER A 1 85 ? -2.040 -22.318 24.609 1.00 40.31 85 SER A N 1
ATOM 624 C CA . SER A 1 85 ? -1.733 -22.262 26.057 1.00 40.31 85 SER A CA 1
ATOM 625 C C . SER A 1 85 ? -1.420 -20.908 26.682 1.00 40.31 85 SER A C 1
ATOM 627 O O . SER A 1 85 ? -0.321 -20.379 26.414 1.00 40.31 85 SER A O 1
#

Nearest PDB structures (foldseek):
  1smp-assembly1_A  TM=7.612E-01  e=9.355E-01  Serratia marcescens
  2z8z-assembly1_A  TM=6.767E-01  e=4.790E-01  Pseudomonas sp. MIS38
  2zvd-assembly1_C  TM=5.229E-01  e=2.452E-01  Pseudomonas sp. MIS38
  2zj6-assembly1_A  TM=5.594E-01  e=7.334E-01  Pseudomonas sp. MIS38
  3a70-assembly1_A  TM=3.927E-01  e=2.606E-01  Pseudomonas sp. MIS38

Mean predicted aligned error: 8.47 Å

Solvent-accessible surface area (backbone atoms only — not comparable to full-atom values): 4706 Å² total; per-residue (Å²): 89,73,61,42,81,49,69,37,78,46,79,47,41,47,46,39,35,30,38,39,31,52,19,38,38,40,33,38,69,27,91,46,77,13,48,36,35,30,28,44,33,48,17,39,37,38,33,75,37,57,54,26,56,68,44,62,41,46,71,47,63,71,56,46,80,48,56,74,66,78,76,88,71,73,93,72,90,73,79,73,80,75,85,74,134

Radius of gyration: 12.83 Å; Cα contacts (8 Å, |Δi|>4): 225; chains: 1; bounding box: 22×32×40 Å

Secondary structure (DSSP, 8-state):
-EEEES--EEEESS-EEEEESS-EEEE---SS-EEEEEEES--EEEES--TTEEEEEEEES--EEEE---S--------------

pLDDT: mean 77.89, std 19.78, range [35.72, 98.19]